Protein AF-A0AAV5FSW6-F1 (afdb_monomer_lite)

Secondary structure (DSSP, 8-state):
-HHHHHHHHSTT----SSPP----TTSTTS---HHHHHHHTTTTPPPPTTTTHHHHS-S-HHHHHHHHHHHTT-S--HHHHHHTTS-S--B-TTTSSSB--HHIIIIISHHHHHHHHHHHHHTT-GGGSPPTT--HHHHHHHHHHHHHHHTTS--

pLDDT: mean 78.32, std 15.78, range [35.62, 95.19]

Sequence (155 aa):
MWNVLQETALTTVELQQTTDIFSWRWGTNGAFSSSSAYKAMFIGETSIPGAKEPWKTRAPNNCRFFFWTLLHGRCWTAARLQKHELQDSNLCALCSQECEHLDHLFMSCVYSREIWFKVMRRWSSPNMAPTSHDRLLRLVATCAQARCQEDAQVF

InterPro domains:
  IPR026960 Reverse transcriptase zinc-binding domain [PF13966] (32-116)

Foldseek 3Di:
DVVVVVPPPPPPDDDDPDDDDQADPQDPVSDDDPVSVVVVVCVVPDDQQLQCLLVPDPDPPVSSVVVNCLSVQNDDALLVCVVVVNDVDQAHPPASPDGTGSCCNQAQPPVNLVVQCVVCVVVVHNPLRHDNPDDPSVSSNVVSVVVVVVVVVVD

Radius of gyration: 25.03 Å; chains: 1; bounding box: 64×47×56 Å

Structure (mmCIF, N/CA/C/O backbone):
data_AF-A0AAV5FSW6-F1
#
_entry.id   AF-A0AAV5FSW6-F1
#
loop_
_atom_site.group_PDB
_atom_site.id
_atom_site.type_symbol
_atom_site.label_atom_id
_atom_site.label_alt_id
_atom_site.label_comp_id
_atom_site.label_asym_id
_atom_site.label_entity_id
_atom_site.label_seq_id
_atom_site.pdbx_PDB_ins_code
_atom_site.Cartn_x
_atom_site.Cartn_y
_atom_site.Cartn_z
_atom_site.occupancy
_atom_site.B_iso_or_equiv
_atom_site.auth_seq_id
_atom_site.auth_comp_id
_atom_site.auth_asym_id
_atom_site.auth_atom_id
_atom_site.pdbx_PDB_model_num
ATOM 1 N N . MET A 1 1 ? -24.472 -27.734 13.656 1.00 46.88 1 MET A N 1
ATOM 2 C CA . MET A 1 1 ? -23.418 -27.015 14.410 1.00 46.88 1 MET A CA 1
ATOM 3 C C . MET A 1 1 ? -23.986 -25.905 15.298 1.00 46.88 1 MET A C 1
ATOM 5 O O . MET A 1 1 ? -23.505 -25.766 16.408 1.00 46.88 1 MET A O 1
ATOM 9 N N . TRP A 1 2 ? -25.047 -25.193 14.885 1.00 48.00 2 TRP A N 1
ATOM 10 C CA . TRP A 1 2 ? -25.761 -24.228 15.743 1.00 48.00 2 TRP A CA 1
ATOM 11 C C . TRP A 1 2 ? -26.433 -24.847 16.986 1.00 48.00 2 TRP A C 1
ATOM 13 O O . TRP A 1 2 ? -26.370 -24.259 18.057 1.00 48.00 2 TRP A O 1
ATOM 23 N N . ASN A 1 3 ? -26.973 -26.067 16.885 1.00 54.09 3 ASN A N 1
ATOM 24 C CA . ASN A 1 3 ? -27.689 -26.715 17.998 1.00 54.09 3 ASN A CA 1
ATOM 25 C C . ASN A 1 3 ? -26.788 -27.100 19.193 1.00 54.09 3 ASN A C 1
ATOM 27 O O . ASN A 1 3 ? -27.260 -27.157 20.318 1.00 54.09 3 ASN A O 1
ATOM 31 N N . VAL A 1 4 ? -25.483 -27.313 18.974 1.00 57.50 4 VAL A N 1
ATOM 32 C CA . VAL A 1 4 ? -24.538 -27.756 20.025 1.00 57.50 4 VAL A CA 1
ATOM 33 C C . VAL A 1 4 ? -24.075 -26.594 20.918 1.00 57.50 4 VAL A C 1
ATOM 35 O O . VAL A 1 4 ? -23.758 -26.786 22.090 1.00 57.50 4 VAL A O 1
ATOM 38 N N . LEU A 1 5 ? -24.076 -25.364 20.391 1.00 50.78 5 LEU A N 1
ATOM 39 C CA . LEU A 1 5 ? -23.756 -24.163 21.174 1.00 50.78 5 LEU A CA 1
ATOM 40 C C . LEU A 1 5 ? -24.921 -23.714 22.066 1.00 50.78 5 LEU A C 1
ATOM 42 O O . LEU A 1 5 ? -24.705 -22.973 23.021 1.00 50.78 5 LEU A O 1
ATOM 46 N N . GLN A 1 6 ? -26.145 -24.162 21.776 1.00 54.38 6 GLN A N 1
ATOM 47 C CA . GLN A 1 6 ? -27.333 -23.769 22.530 1.00 54.38 6 GLN A CA 1
ATOM 48 C C . GLN A 1 6 ? -27.487 -24.581 23.828 1.00 54.38 6 GLN A C 1
ATOM 50 O O . GLN A 1 6 ? -27.910 -24.033 24.842 1.00 54.38 6 GLN A O 1
ATOM 55 N N . GLU A 1 7 ? -27.079 -25.856 23.831 1.00 52.53 7 GLU A N 1
ATOM 56 C CA . GLU A 1 7 ? -27.241 -26.755 24.987 1.00 52.53 7 GLU A CA 1
ATOM 57 C C . GLU A 1 7 ? -26.210 -26.549 26.107 1.00 52.53 7 GLU A C 1
ATOM 59 O O . GLU A 1 7 ? -26.509 -26.830 27.266 1.00 52.53 7 GLU A O 1
ATOM 64 N N . THR A 1 8 ? -25.011 -26.039 25.807 1.00 54.78 8 THR A N 1
ATOM 65 C CA . THR A 1 8 ? -23.905 -25.999 26.787 1.00 54.78 8 THR A CA 1
ATOM 66 C C . THR A 1 8 ? -23.727 -24.661 27.505 1.00 54.78 8 THR A C 1
ATOM 68 O O . THR A 1 8 ? -23.135 -24.635 28.580 1.00 54.78 8 THR A O 1
ATOM 71 N N . ALA A 1 9 ? -24.246 -23.555 26.960 1.00 56.75 9 ALA A N 1
ATOM 72 C CA . ALA A 1 9 ? -24.063 -22.221 27.544 1.00 56.75 9 ALA A CA 1
ATOM 73 C C . ALA A 1 9 ? -25.294 -21.676 28.292 1.00 56.75 9 ALA A C 1
ATOM 75 O O . ALA A 1 9 ? -25.161 -20.721 29.053 1.00 56.75 9 ALA A O 1
ATOM 76 N N . LEU A 1 10 ? -26.484 -22.250 28.076 1.00 55.09 10 LEU A N 1
ATOM 77 C CA . LEU A 1 10 ? -27.748 -21.715 28.606 1.00 55.09 10 LEU A CA 1
ATOM 78 C C . LEU A 1 10 ? -28.406 -22.601 29.674 1.00 55.09 10 LEU A C 1
ATOM 80 O O . LEU A 1 10 ? -29.345 -22.164 30.327 1.00 55.09 10 LEU A O 1
ATOM 84 N N . THR A 1 11 ? -27.917 -23.824 29.889 1.00 59.00 11 THR A N 1
ATOM 85 C CA . THR A 1 11 ? -28.489 -24.787 30.850 1.00 59.00 11 THR A CA 1
ATOM 86 C C . THR A 1 11 ? -28.230 -24.435 32.319 1.00 59.00 11 THR A C 1
ATOM 88 O O . THR A 1 11 ? -28.880 -24.994 33.196 1.00 59.00 11 THR A O 1
ATOM 91 N N . THR A 1 12 ? -27.328 -23.492 32.604 1.00 62.91 12 THR A N 1
ATOM 92 C CA . THR A 1 12 ? -26.997 -23.019 33.962 1.00 62.91 12 THR A CA 1
ATOM 93 C C . THR A 1 12 ? -27.521 -21.616 34.278 1.00 62.91 12 THR A C 1
ATOM 95 O O . THR A 1 12 ? -27.223 -21.083 35.346 1.00 62.91 12 THR A O 1
ATOM 98 N N . VAL A 1 13 ? -28.286 -20.995 33.374 1.00 70.31 13 VAL A N 1
ATOM 99 C CA . VAL A 1 13 ? -28.808 -19.636 33.570 1.00 70.31 13 VAL A CA 1
ATOM 100 C C . VAL A 1 13 ? -30.225 -19.715 34.138 1.00 70.31 13 VAL A C 1
ATOM 102 O O . VAL A 1 13 ? -31.185 -19.963 33.413 1.00 70.31 13 VAL A O 1
ATOM 105 N N . GLU A 1 14 ? -30.367 -19.497 35.445 1.00 75.31 14 GLU A N 1
ATOM 106 C CA . GLU A 1 14 ? -31.679 -19.288 36.064 1.00 75.31 14 GLU A CA 1
ATOM 107 C C . GLU A 1 14 ? -32.232 -17.919 35.644 1.00 75.31 14 GLU A C 1
ATOM 109 O O . GLU A 1 14 ? -31.687 -16.869 35.991 1.00 75.31 14 GLU A O 1
ATOM 114 N N . LEU A 1 15 ? -33.317 -17.927 34.867 1.00 74.69 15 LEU A N 1
ATOM 115 C CA . LEU A 1 15 ? -33.987 -16.715 34.404 1.00 74.69 15 LEU A CA 1
ATOM 116 C C . LEU A 1 15 ? -34.742 -16.062 35.566 1.00 74.69 15 LEU A C 1
ATOM 118 O O . LEU A 1 15 ? -35.689 -16.628 36.112 1.00 74.69 15 LEU A O 1
ATOM 122 N N . GLN A 1 16 ? -34.335 -14.851 35.930 1.00 79.31 16 GLN A N 1
ATOM 123 C CA . GLN A 1 16 ? -35.026 -14.030 36.920 1.00 79.31 16 GLN A CA 1
ATOM 124 C C . GLN A 1 16 ? -36.058 -13.130 36.221 1.00 79.31 16 GLN A C 1
ATOM 126 O O . GLN A 1 16 ? -35.838 -12.689 35.099 1.00 79.31 16 GLN A O 1
ATOM 131 N N . GLN A 1 17 ? -37.183 -12.816 36.878 1.00 83.25 17 GLN A N 1
ATOM 132 C CA . GLN A 1 17 ? -38.195 -11.868 36.364 1.00 83.25 17 GLN A CA 1
ATOM 133 C C . GLN A 1 17 ? -37.769 -10.392 36.514 1.00 83.25 17 GLN A C 1
ATOM 135 O O . GLN A 1 17 ? -38.593 -9.508 36.750 1.00 83.25 17 GLN A O 1
ATOM 140 N N . THR A 1 18 ? -36.471 -10.114 36.439 1.00 82.38 18 THR A N 1
ATOM 141 C CA . THR A 1 18 ? -35.920 -8.759 36.478 1.00 82.38 18 THR A CA 1
ATOM 142 C C . THR A 1 18 ? -35.799 -8.208 35.061 1.00 82.38 18 THR A C 1
ATOM 144 O O . THR A 1 18 ? -35.679 -8.952 34.092 1.00 82.38 18 THR A O 1
ATOM 147 N N . THR A 1 19 ? -35.876 -6.886 34.917 1.00 83.75 19 THR A N 1
ATOM 148 C CA . THR A 1 19 ? -35.707 -6.242 33.613 1.00 83.75 19 THR A CA 1
ATOM 149 C C . THR A 1 19 ? -34.266 -6.403 33.139 1.00 83.75 19 THR A C 1
ATOM 151 O O . THR A 1 19 ? -33.338 -6.092 33.887 1.00 83.75 19 THR A O 1
ATOM 154 N N . ASP A 1 20 ? -34.079 -6.831 31.891 1.00 84.31 20 ASP A N 1
ATOM 155 C CA . ASP A 1 20 ? -32.752 -6.955 31.294 1.00 84.31 20 ASP A CA 1
ATOM 156 C C . ASP A 1 20 ? -32.009 -5.613 31.289 1.00 84.31 20 ASP A C 1
ATOM 158 O O . ASP A 1 20 ? -32.557 -4.563 30.937 1.00 84.31 20 ASP A O 1
ATOM 162 N N . ILE A 1 21 ? -30.725 -5.657 31.648 1.00 82.81 21 ILE A N 1
ATOM 163 C CA . ILE A 1 21 ? -29.840 -4.493 31.640 1.00 82.81 21 ILE A CA 1
ATOM 164 C C . ILE A 1 21 ? -28.820 -4.672 30.521 1.00 82.81 21 ILE A C 1
ATOM 166 O O . ILE A 1 21 ? -28.037 -5.624 30.509 1.00 82.81 21 ILE A O 1
ATOM 170 N N . PHE A 1 22 ? -28.787 -3.721 29.587 1.00 84.69 22 PHE A N 1
ATOM 171 C CA . PHE A 1 22 ? -27.736 -3.675 28.579 1.00 84.69 22 PHE A CA 1
ATOM 172 C C . PHE A 1 22 ? -26.397 -3.327 29.239 1.00 84.69 22 PHE A C 1
ATOM 174 O O . PHE A 1 22 ? -26.231 -2.231 29.776 1.00 84.69 22 PHE A O 1
ATOM 181 N N . SER A 1 23 ? -25.431 -4.245 29.165 1.00 87.06 23 SER A N 1
ATOM 182 C CA . SER A 1 23 ? -24.061 -4.008 29.621 1.00 87.06 23 SER A CA 1
ATOM 183 C C . SER A 1 23 ? -23.093 -3.978 28.440 1.00 87.06 23 SER A C 1
ATOM 185 O O . SER A 1 23 ? -22.959 -4.914 27.649 1.00 87.06 23 SER A O 1
ATOM 187 N N . TRP A 1 24 ? -22.400 -2.854 28.297 1.00 91.12 24 TRP A N 1
ATOM 188 C CA . TRP A 1 24 ? -21.385 -2.657 27.278 1.00 91.12 24 TRP A CA 1
ATOM 189 C C . TRP A 1 24 ? -20.050 -3.259 27.724 1.00 91.12 24 TRP A C 1
ATOM 191 O O . TRP A 1 24 ? -19.344 -2.695 28.560 1.00 91.12 24 TRP A O 1
ATOM 201 N N . ARG A 1 25 ? -19.666 -4.389 27.121 1.00 88.25 25 ARG A N 1
ATOM 202 C CA . ARG A 1 25 ? -18.451 -5.140 27.499 1.00 88.25 25 ARG A CA 1
ATOM 203 C C . ARG A 1 25 ? -17.128 -4.391 27.292 1.00 88.25 25 ARG A C 1
ATOM 205 O O . ARG A 1 25 ? -16.118 -4.778 27.864 1.00 88.25 25 ARG A O 1
ATOM 212 N N . TRP A 1 26 ? -17.111 -3.352 26.455 1.00 83.44 26 TRP A N 1
ATOM 213 C CA . TRP A 1 26 ? -15.897 -2.595 26.117 1.00 83.44 26 TRP A CA 1
ATOM 214 C C . TRP A 1 26 ? -15.822 -1.227 26.810 1.00 83.44 26 TRP A C 1
ATOM 216 O O . TRP A 1 26 ? -15.134 -0.319 26.336 1.00 83.44 26 TRP A O 1
ATOM 226 N N . GLY A 1 27 ? -16.542 -1.059 27.919 1.00 80.00 27 GLY A N 1
ATOM 227 C CA . GLY A 1 27 ? -16.465 0.109 28.791 1.00 80.00 27 GLY A CA 1
ATOM 228 C C . GLY A 1 27 ? -16.148 -0.315 30.220 1.00 80.00 27 GLY A C 1
ATOM 229 O O . GLY A 1 27 ? -16.615 -1.350 30.680 1.00 80.00 27 GLY A O 1
ATOM 230 N N . THR A 1 28 ? -15.389 0.503 30.947 1.00 79.31 28 THR A N 1
ATOM 231 C CA . THR A 1 28 ? -15.032 0.233 32.352 1.00 79.31 28 THR A CA 1
ATOM 232 C C . THR A 1 28 ? -16.243 0.203 33.285 1.00 79.31 28 THR A C 1
ATOM 234 O O . THR A 1 28 ? -16.195 -0.431 34.330 1.00 79.31 28 THR A O 1
ATOM 237 N N . ASN A 1 29 ? -17.334 0.871 32.898 1.00 85.25 29 ASN A N 1
ATOM 238 C CA . ASN A 1 29 ? -18.517 1.069 33.737 1.00 85.25 29 ASN A CA 1
ATOM 239 C C . ASN A 1 29 ? -19.744 0.311 33.197 1.00 85.25 29 ASN A C 1
ATOM 241 O O . ASN A 1 29 ? -20.861 0.591 33.617 1.00 85.25 29 ASN A O 1
ATOM 245 N N . GLY A 1 30 ? -19.575 -0.546 32.182 1.00 84.25 30 GLY A N 1
ATOM 246 C CA . GLY A 1 30 ? -20.693 -1.204 31.494 1.00 84.25 30 GLY A CA 1
ATOM 247 C C . GLY A 1 30 ? -21.609 -0.261 30.696 1.00 84.25 30 GLY A C 1
ATOM 248 O O . GLY A 1 30 ? -22.566 -0.721 30.083 1.00 84.25 30 GLY A O 1
ATOM 249 N N . ALA A 1 31 ? -21.323 1.043 30.661 1.00 88.50 31 ALA A N 1
ATOM 250 C CA . ALA A 1 31 ? -22.088 2.030 29.907 1.00 88.50 31 ALA A CA 1
ATOM 251 C C . ALA A 1 31 ? -21.603 2.132 28.455 1.00 88.50 31 ALA A C 1
ATOM 253 O O . ALA A 1 31 ? -20.398 2.147 28.181 1.00 88.50 31 ALA A O 1
ATOM 254 N N . PHE A 1 32 ? -22.550 2.247 27.526 1.00 89.62 32 PHE A N 1
ATOM 255 C CA . PHE A 1 32 ? -22.253 2.491 26.120 1.00 89.62 32 PHE A CA 1
ATOM 256 C C . PHE A 1 32 ? -21.731 3.913 25.900 1.00 89.62 32 PHE A C 1
ATOM 258 O O . PHE A 1 32 ? -22.263 4.882 26.440 1.00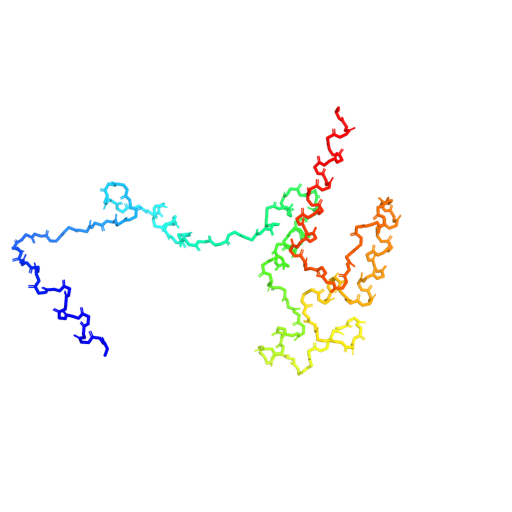 89.62 32 PHE A O 1
ATOM 265 N N . SER A 1 33 ? -20.734 4.052 25.028 1.00 92.31 33 SER A N 1
ATOM 266 C CA . SER A 1 33 ? -20.380 5.340 24.438 1.00 92.31 33 SER A CA 1
ATOM 267 C C . SER A 1 33 ? -19.887 5.153 23.009 1.00 92.31 33 SER A C 1
ATOM 269 O O . SER A 1 33 ? -19.185 4.187 22.708 1.00 92.31 33 SER A O 1
ATOM 271 N N . SER A 1 34 ? -20.166 6.117 22.130 1.00 92.44 34 SER A N 1
ATOM 272 C CA . SER A 1 34 ? -19.669 6.073 20.748 1.00 92.44 34 SER A CA 1
ATOM 273 C C . SER A 1 34 ? -18.137 6.011 20.682 1.00 92.44 34 SER A C 1
ATOM 275 O O . SER A 1 34 ? -17.580 5.393 19.780 1.00 92.44 34 SER A O 1
ATOM 277 N N . SER A 1 35 ? -17.434 6.595 21.660 1.00 91.06 35 SER A N 1
ATOM 278 C CA . SER A 1 35 ? -15.969 6.552 21.736 1.00 91.06 35 SER A CA 1
ATOM 279 C C . SER A 1 35 ? -15.429 5.169 22.110 1.00 91.06 35 SER A C 1
ATOM 281 O O . SER A 1 35 ? -14.427 4.735 21.541 1.00 91.06 35 SER A O 1
ATOM 283 N N . SER A 1 36 ? -16.080 4.459 23.037 1.00 91.88 36 SER A N 1
ATOM 284 C CA . SER A 1 36 ? -15.700 3.088 23.401 1.00 91.88 36 SER A CA 1
ATOM 285 C C . SER A 1 36 ? -16.061 2.094 22.298 1.00 91.88 36 SER A C 1
ATOM 287 O O . SER A 1 36 ? -15.249 1.227 21.988 1.00 91.88 36 SER A O 1
ATOM 289 N N . ALA A 1 37 ? -17.201 2.282 21.626 1.00 92.44 37 ALA A N 1
ATOM 290 C CA . ALA A 1 37 ? -17.560 1.547 20.415 1.00 92.44 37 ALA A CA 1
ATOM 291 C C . ALA A 1 37 ? -16.529 1.743 19.298 1.00 92.44 37 ALA A C 1
ATOM 293 O O . ALA A 1 37 ? -16.054 0.763 18.730 1.00 92.44 37 ALA A O 1
ATOM 294 N N . TYR A 1 38 ? -16.112 2.987 19.040 1.00 92.25 38 TYR A N 1
ATOM 295 C CA . TYR A 1 38 ? -15.076 3.268 18.050 1.00 92.25 38 TYR A CA 1
ATOM 296 C C . TYR A 1 38 ? -13.769 2.551 18.377 1.00 92.25 38 TYR A C 1
ATOM 298 O O . TYR A 1 38 ? -13.254 1.821 17.540 1.00 92.25 38 TYR A O 1
ATOM 306 N N . LYS A 1 39 ? 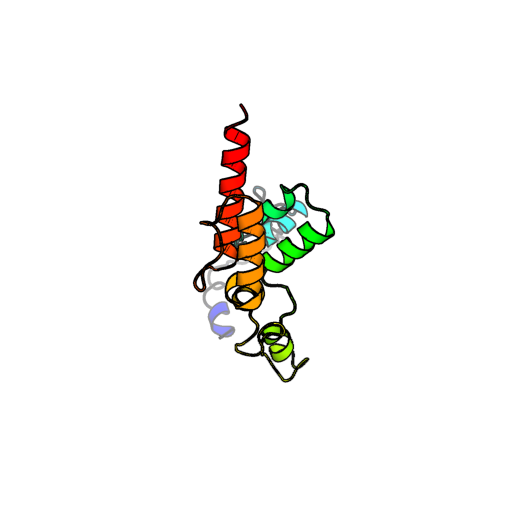-13.267 2.681 19.609 1.00 90.19 39 LYS A N 1
ATOM 307 C CA . LYS A 1 39 ? -12.038 1.996 20.044 1.00 90.19 39 LYS A CA 1
ATOM 308 C C . LYS A 1 39 ? -12.157 0.473 19.961 1.00 90.19 39 LYS A C 1
ATOM 310 O O . LYS A 1 39 ? -11.189 -0.183 19.589 1.00 90.19 39 LYS A O 1
ATOM 315 N N . ALA A 1 40 ? -13.330 -0.080 20.267 1.00 91.25 40 ALA A N 1
ATOM 316 C CA . ALA A 1 40 ? -13.575 -1.514 20.185 1.00 91.25 40 ALA A CA 1
ATOM 317 C C . ALA A 1 40 ? -13.422 -2.065 18.758 1.00 91.25 40 ALA A C 1
ATOM 319 O O . ALA A 1 40 ? -12.986 -3.203 18.603 1.00 91.25 40 ALA A O 1
ATOM 320 N N . MET A 1 41 ? -13.697 -1.258 17.725 1.00 89.88 41 MET A N 1
ATOM 321 C CA . MET A 1 41 ? -13.489 -1.653 16.324 1.00 89.88 41 MET A CA 1
ATOM 322 C C . MET A 1 41 ? -12.012 -1.865 15.956 1.00 89.88 41 MET A C 1
ATOM 324 O O . MET A 1 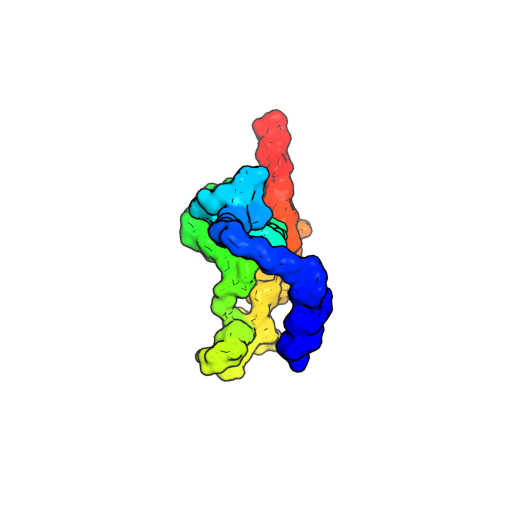41 ? -11.731 -2.543 14.973 1.00 89.88 41 MET A O 1
ATOM 328 N N . PHE A 1 42 ? -11.076 -1.330 16.745 1.00 88.44 42 PHE A N 1
ATOM 329 C CA . PHE A 1 42 ? -9.630 -1.484 16.533 1.00 88.44 42 PHE A CA 1
ATOM 330 C C . PHE A 1 42 ? -9.000 -2.529 17.464 1.00 88.44 42 PHE A C 1
ATOM 332 O O . PHE A 1 42 ? -7.783 -2.706 17.477 1.00 88.44 42 PHE A O 1
ATOM 339 N N . ILE A 1 43 ? -9.799 -3.250 18.257 1.00 88.06 43 ILE A N 1
ATOM 340 C CA . ILE A 1 43 ? -9.277 -4.357 19.065 1.00 88.06 43 ILE A CA 1
ATOM 341 C C . ILE A 1 43 ? -8.818 -5.470 18.121 1.00 88.06 43 ILE A C 1
ATOM 343 O O . ILE A 1 43 ? -9.604 -5.998 17.340 1.00 88.06 43 ILE A O 1
ATOM 347 N N . GLY A 1 44 ? -7.534 -5.824 18.207 1.00 84.62 44 GLY A N 1
ATOM 348 C CA . GLY A 1 44 ? -6.894 -6.757 17.275 1.00 84.62 44 GLY A CA 1
ATOM 349 C C . GLY A 1 44 ? -6.317 -6.091 16.021 1.00 84.62 44 GLY A C 1
ATOM 350 O O . GLY A 1 44 ? -5.884 -6.798 15.112 1.00 84.62 44 GLY A O 1
ATOM 351 N N . GLU A 1 45 ? -6.279 -4.754 15.955 1.00 85.81 45 GLU A N 1
ATOM 352 C CA . GLU A 1 45 ? -5.595 -4.047 14.873 1.00 85.81 45 GLU A CA 1
ATOM 353 C C . GLU A 1 45 ? -4.107 -4.423 14.833 1.00 85.81 45 GLU A C 1
ATOM 355 O O . GLU A 1 45 ? -3.398 -4.404 15.840 1.00 85.81 45 GLU A O 1
ATOM 360 N N . THR A 1 46 ? -3.621 -4.733 13.632 1.00 82.00 46 THR A N 1
ATOM 361 C CA . THR A 1 46 ? -2.195 -4.927 13.376 1.00 82.00 46 THR A CA 1
ATOM 362 C C . THR A 1 46 ? -1.626 -3.659 12.754 1.00 82.00 46 THR A C 1
ATOM 364 O O . THR A 1 46 ? -2.018 -3.267 11.655 1.00 82.00 46 THR A O 1
ATOM 367 N N . SER A 1 47 ? -0.677 -3.025 13.442 1.00 78.69 47 SER A N 1
ATOM 368 C CA . SER A 1 47 ? 0.030 -1.866 12.899 1.00 78.69 47 SER A CA 1
ATOM 369 C C . SER A 1 47 ? 1.011 -2.302 11.814 1.00 78.69 47 SER A C 1
ATOM 371 O O . SER A 1 47 ? 1.838 -3.187 12.032 1.00 78.69 47 SER A O 1
ATOM 373 N N . ILE A 1 48 ? 0.981 -1.623 10.670 1.00 78.69 48 ILE A N 1
ATOM 374 C CA . ILE A 1 48 ? 1.971 -1.815 9.608 1.00 78.69 48 ILE A CA 1
ATOM 375 C C . ILE A 1 48 ? 3.235 -1.017 9.975 1.00 78.69 48 ILE A C 1
ATOM 377 O O . ILE A 1 48 ? 3.140 0.197 10.196 1.00 78.69 48 ILE A O 1
ATOM 381 N N . PRO A 1 49 ? 4.419 -1.652 10.054 1.00 76.69 49 PRO A N 1
ATOM 382 C CA . PRO A 1 49 ? 5.684 -0.932 10.197 1.00 76.69 49 PRO A CA 1
ATOM 383 C C . PRO A 1 49 ? 5.864 0.038 9.024 1.00 76.69 49 PRO A C 1
ATOM 385 O O . PRO A 1 49 ? 5.637 -0.352 7.880 1.00 76.69 49 PRO A O 1
ATOM 388 N N . GLY A 1 50 ? 6.252 1.290 9.265 1.00 76.94 50 GLY A N 1
ATOM 389 C CA . GLY A 1 50 ? 6.367 2.270 8.180 1.00 76.94 50 GLY A CA 1
ATOM 390 C C . GLY A 1 50 ? 5.136 3.162 7.973 1.00 76.94 50 GLY A C 1
ATOM 391 O O . GLY A 1 50 ? 5.230 4.148 7.248 1.00 76.94 50 GLY A O 1
ATOM 392 N N . ALA A 1 51 ? 3.977 2.872 8.580 1.00 79.62 51 ALA A N 1
ATOM 393 C CA . ALA A 1 51 ? 2.729 3.590 8.277 1.00 79.62 51 ALA A CA 1
ATOM 394 C C . ALA A 1 51 ? 2.682 5.060 8.746 1.00 79.62 51 ALA A C 1
ATOM 396 O O . ALA A 1 51 ? 1.907 5.855 8.205 1.00 79.62 51 ALA A O 1
ATOM 397 N N . LYS A 1 52 ? 3.489 5.445 9.742 1.00 82.38 52 LYS A N 1
ATOM 398 C CA . LYS A 1 52 ? 3.535 6.819 10.285 1.00 82.38 52 LYS A CA 1
ATOM 399 C C . LYS A 1 52 ? 4.549 7.696 9.545 1.00 82.38 52 LYS A C 1
ATOM 401 O O . LYS A 1 52 ? 4.495 8.921 9.615 1.00 82.38 52 LYS A O 1
ATOM 406 N N . GLU A 1 53 ? 5.477 7.069 8.847 1.00 82.50 53 GLU A N 1
ATOM 407 C CA . GLU A 1 53 ? 6.668 7.636 8.247 1.00 82.50 53 GLU A CA 1
ATOM 408 C C . GLU A 1 53 ? 6.337 8.588 7.087 1.00 82.50 53 GLU A C 1
ATOM 410 O O . GLU A 1 53 ? 6.882 9.695 7.094 1.00 82.50 53 GLU A O 1
ATOM 415 N N . PRO A 1 54 ? 5.393 8.278 6.165 1.00 83.56 54 PRO A N 1
ATOM 416 C CA . PRO A 1 54 ? 4.986 9.209 5.112 1.00 83.56 54 PRO A CA 1
ATOM 417 C C . PRO A 1 54 ? 4.551 10.572 5.657 1.00 83.56 54 PRO A C 1
ATOM 419 O O . PRO A 1 54 ? 4.882 11.610 5.081 1.00 83.56 54 PRO A O 1
ATOM 422 N N . TRP A 1 55 ? 3.874 10.585 6.806 1.00 85.81 55 TRP A N 1
ATOM 423 C CA . TRP A 1 55 ? 3.339 11.796 7.430 1.00 85.81 55 TRP A CA 1
ATOM 424 C C . TRP A 1 55 ? 4.411 12.676 8.083 1.00 85.81 55 TRP A C 1
ATOM 426 O O . TRP A 1 55 ? 4.195 13.874 8.241 1.00 85.81 55 TRP A O 1
ATOM 436 N N . LYS A 1 56 ? 5.587 12.119 8.398 1.00 84.06 56 LYS A N 1
ATOM 437 C CA . LYS A 1 56 ? 6.742 12.873 8.920 1.00 84.06 56 LYS A CA 1
ATOM 438 C C . LYS A 1 56 ? 7.555 13.559 7.814 1.00 84.06 56 LYS A C 1
ATOM 440 O O . LYS A 1 56 ? 8.416 14.394 8.089 1.00 84.06 56 LYS A O 1
ATOM 445 N N . THR A 1 57 ? 7.337 13.196 6.550 1.00 81.56 57 THR A N 1
ATOM 446 C CA . THR A 1 57 ? 8.090 13.764 5.422 1.00 81.56 57 THR A CA 1
ATOM 447 C C . THR A 1 57 ? 7.585 15.157 5.049 1.00 81.56 57 THR A C 1
ATOM 449 O O . THR A 1 57 ? 6.403 15.457 5.198 1.00 81.56 57 THR A O 1
ATOM 452 N N . ARG A 1 58 ? 8.448 16.010 4.477 1.00 86.31 58 ARG A N 1
ATOM 453 C CA . ARG A 1 58 ? 8.045 17.307 3.883 1.00 86.31 58 ARG A CA 1
ATOM 454 C C . ARG A 1 58 ? 7.472 17.158 2.463 1.00 86.31 58 ARG A C 1
ATOM 456 O O . ARG A 1 58 ? 7.323 18.152 1.761 1.00 86.31 58 ARG A O 1
ATOM 463 N N . ALA A 1 59 ? 7.184 15.930 2.027 1.00 85.56 59 ALA A N 1
ATOM 464 C CA . ALA A 1 59 ? 6.670 15.666 0.692 1.00 85.56 59 ALA A CA 1
ATOM 465 C C . ALA A 1 59 ? 5.253 16.247 0.512 1.00 85.56 59 ALA A C 1
ATOM 467 O O . ALA A 1 59 ? 4.498 16.328 1.487 1.00 85.56 59 ALA A O 1
ATOM 468 N N . PRO A 1 60 ? 4.858 16.614 -0.721 1.00 92.06 60 PRO A N 1
ATOM 469 C CA . PRO A 1 60 ? 3.486 17.002 -1.025 1.00 92.06 60 PRO A CA 1
ATOM 470 C C . PRO A 1 60 ? 2.477 15.919 -0.622 1.00 92.06 60 PRO A C 1
ATOM 472 O O . PRO A 1 60 ? 2.789 14.725 -0.632 1.00 92.06 60 PRO A O 1
ATOM 475 N N . ASN A 1 61 ? 1.238 16.322 -0.331 1.00 89.81 61 ASN A N 1
ATOM 476 C CA . ASN A 1 61 ? 0.188 15.400 0.118 1.00 89.81 61 ASN A CA 1
ATOM 477 C C . ASN A 1 61 ? -0.062 14.249 -0.867 1.00 89.81 61 ASN A C 1
ATOM 479 O O . ASN A 1 61 ? -0.268 13.122 -0.428 1.00 89.81 61 ASN A O 1
ATOM 483 N N . ASN A 1 62 ? 0.048 14.500 -2.173 1.00 90.19 62 ASN A N 1
ATOM 484 C CA . ASN A 1 62 ? -0.112 13.470 -3.202 1.00 90.19 62 ASN A CA 1
ATOM 485 C C . ASN A 1 62 ? 0.920 12.343 -3.035 1.00 90.19 62 ASN A C 1
ATOM 487 O O . ASN A 1 62 ? 0.576 11.167 -3.114 1.00 90.19 62 ASN A O 1
ATOM 491 N N . CYS A 1 63 ? 2.172 12.692 -2.724 1.00 87.69 63 CYS A N 1
ATOM 492 C CA . CYS A 1 63 ? 3.230 11.721 -2.466 1.00 87.69 63 CYS A CA 1
ATOM 493 C C . CYS A 1 63 ? 2.981 10.970 -1.154 1.00 87.69 63 CYS A C 1
ATOM 495 O O . CYS A 1 63 ? 3.096 9.748 -1.121 1.00 87.69 63 CYS A O 1
ATOM 497 N N . ARG A 1 64 ? 2.600 11.677 -0.080 1.00 88.69 64 ARG A N 1
ATOM 498 C CA . ARG A 1 64 ? 2.302 11.050 1.221 1.00 88.69 64 ARG A CA 1
ATOM 499 C C . ARG A 1 64 ? 1.173 10.028 1.106 1.00 88.69 64 ARG A C 1
ATOM 501 O O . ARG A 1 64 ? 1.311 8.910 1.596 1.00 88.69 64 ARG A O 1
ATOM 508 N N . PHE A 1 65 ? 0.088 10.402 0.428 1.00 89.31 65 PHE A N 1
ATOM 509 C CA . PHE A 1 65 ? -1.059 9.529 0.203 1.00 89.31 65 PHE A CA 1
ATOM 510 C C . PHE A 1 65 ? -0.679 8.315 -0.647 1.00 89.31 65 PHE A C 1
ATOM 512 O O . PHE A 1 65 ? -1.008 7.187 -0.287 1.00 89.31 65 PHE A O 1
ATOM 519 N N . PHE A 1 66 ? 0.083 8.527 -1.721 1.00 89.69 66 PHE A N 1
ATOM 520 C CA . PHE A 1 66 ? 0.591 7.438 -2.548 1.00 89.69 66 PHE A CA 1
ATOM 521 C C . PHE A 1 66 ? 1.427 6.439 -1.734 1.00 89.69 66 PHE A C 1
ATOM 523 O O . PHE A 1 66 ? 1.120 5.247 -1.731 1.00 89.69 66 PHE A O 1
ATOM 530 N N . PHE A 1 67 ? 2.412 6.910 -0.963 1.00 87.81 67 PHE A N 1
ATOM 531 C CA . PHE A 1 67 ? 3.217 6.042 -0.096 1.00 87.81 67 PHE A CA 1
ATOM 532 C C . PHE A 1 67 ? 2.381 5.320 0.964 1.00 87.81 67 PHE A C 1
ATOM 534 O O . PHE A 1 67 ? 2.623 4.148 1.247 1.00 87.81 67 PHE A O 1
ATOM 541 N N . TRP A 1 68 ? 1.368 5.977 1.525 1.00 87.62 68 TRP A N 1
ATOM 542 C CA . TRP A 1 68 ? 0.438 5.325 2.440 1.00 87.62 68 TRP A CA 1
ATOM 543 C C . TRP A 1 68 ? -0.332 4.185 1.751 1.00 87.62 68 TRP A C 1
ATOM 545 O O . TRP A 1 68 ? -0.375 3.069 2.273 1.00 87.62 68 TRP A O 1
ATOM 555 N N . THR A 1 69 ? -0.867 4.405 0.543 1.00 89.62 69 THR A N 1
ATOM 556 C CA . THR A 1 69 ? -1.525 3.327 -0.221 1.00 89.62 69 THR A CA 1
ATOM 557 C C . THR A 1 69 ? -0.566 2.194 -0.587 1.00 89.62 69 THR A C 1
ATOM 559 O O . THR A 1 69 ? -0.965 1.028 -0.550 1.00 89.62 69 THR A O 1
ATOM 562 N N . LEU A 1 70 ? 0.697 2.523 -0.872 1.00 88.44 70 LEU A N 1
ATOM 563 C CA . LEU A 1 70 ? 1.758 1.564 -1.168 1.00 88.44 70 LEU A CA 1
ATOM 564 C C . LEU A 1 70 ? 2.029 0.643 0.026 1.00 88.44 70 LEU A C 1
ATOM 566 O O . LEU A 1 70 ? 2.012 -0.576 -0.126 1.00 88.44 70 LEU A O 1
ATOM 570 N N . LEU A 1 71 ? 2.195 1.212 1.223 1.00 85.12 71 LEU A N 1
ATOM 571 C CA . LEU A 1 71 ? 2.433 0.465 2.465 1.00 85.12 71 LEU A CA 1
ATOM 572 C C . LEU A 1 71 ? 1.267 -0.448 2.849 1.00 85.12 71 LEU A C 1
ATOM 574 O O . LEU A 1 71 ? 1.477 -1.553 3.340 1.00 85.12 71 LEU A O 1
ATOM 578 N N . HIS A 1 72 ? 0.036 -0.011 2.588 1.00 85.25 72 HIS A N 1
ATOM 579 C CA . HIS A 1 72 ? -1.156 -0.835 2.788 1.00 85.25 72 HIS A CA 1
ATOM 580 C C . HIS A 1 72 ? -1.351 -1.902 1.702 1.00 85.25 72 HIS A C 1
ATOM 582 O O . HIS A 1 72 ? -2.345 -2.630 1.732 1.00 85.25 72 HIS A O 1
ATOM 588 N N . GLY A 1 73 ? -0.450 -1.984 0.721 1.00 86.62 73 GLY A N 1
ATOM 589 C CA . GLY A 1 73 ? -0.568 -2.925 -0.379 1.00 86.62 73 GLY A CA 1
ATOM 590 C C . GLY A 1 73 ? -1.801 -2.663 -1.240 1.00 86.62 73 GLY A C 1
ATOM 591 O O . GLY A 1 73 ? -2.409 -3.614 -1.722 1.00 86.62 73 GLY A O 1
ATOM 592 N N . ARG A 1 74 ? -2.237 -1.400 -1.366 1.00 87.69 74 ARG A N 1
ATOM 593 C CA . ARG A 1 74 ? -3.501 -0.983 -2.006 1.00 87.69 74 ARG A CA 1
ATOM 594 C C . ARG A 1 74 ? -3.350 -0.387 -3.405 1.00 87.69 74 ARG A C 1
ATOM 596 O O . ARG A 1 74 ? -4.352 -0.000 -3.992 1.00 87.69 74 ARG A O 1
ATOM 603 N N . CYS A 1 75 ? -2.144 -0.334 -3.961 1.00 90.12 75 CYS A N 1
ATOM 604 C CA . CYS A 1 75 ? -1.968 0.125 -5.337 1.00 90.12 75 CYS A CA 1
ATOM 605 C C . CYS A 1 75 ? -2.527 -0.888 -6.346 1.00 90.12 75 CYS A C 1
ATOM 607 O O . CYS A 1 75 ? -2.559 -2.099 -6.095 1.00 90.12 75 CYS A O 1
ATOM 609 N N . TRP A 1 76 ? -2.941 -0.369 -7.499 1.00 88.44 76 TRP A N 1
ATOM 610 C CA . TRP A 1 76 ? -3.342 -1.153 -8.660 1.00 88.44 76 TRP A CA 1
ATOM 611 C C . TRP A 1 76 ? -2.101 -1.607 -9.421 1.00 88.44 76 TRP A C 1
ATOM 613 O O . TRP A 1 76 ? -1.547 -0.844 -10.202 1.00 88.44 76 TRP A O 1
ATOM 623 N N . THR A 1 77 ? -1.650 -2.831 -9.154 1.00 92.44 77 THR A N 1
ATOM 624 C CA . THR A 1 77 ? -0.637 -3.500 -9.979 1.00 92.44 77 THR A CA 1
ATOM 625 C C . THR A 1 77 ? -1.304 -4.459 -10.959 1.00 92.44 77 THR A C 1
ATOM 627 O O . THR A 1 77 ? -2.427 -4.905 -10.701 1.00 92.44 77 THR A O 1
ATOM 630 N N . ALA A 1 78 ? -0.621 -4.840 -12.039 1.00 91.75 78 ALA A N 1
ATOM 631 C CA . ALA A 1 78 ? -1.149 -5.789 -13.023 1.00 91.75 78 ALA A CA 1
ATOM 632 C C . ALA A 1 78 ? -1.572 -7.120 -12.372 1.00 91.75 78 ALA A C 1
ATOM 634 O O . ALA A 1 78 ? -2.647 -7.638 -12.662 1.00 91.75 78 ALA A O 1
ATOM 635 N N . ALA A 1 79 ? -0.815 -7.622 -11.386 1.00 91.12 79 ALA A N 1
ATOM 636 C CA . ALA A 1 79 ? -1.211 -8.816 -10.632 1.00 91.12 79 ALA A CA 1
ATOM 637 C C . ALA A 1 79 ? -2.507 -8.632 -9.822 1.00 91.12 79 ALA A C 1
ATOM 639 O O . ALA A 1 79 ? -3.234 -9.596 -9.585 1.00 91.12 79 ALA A O 1
ATOM 640 N N . ARG A 1 80 ? -2.800 -7.413 -9.351 1.00 92.06 80 ARG A N 1
ATOM 641 C CA . ARG A 1 80 ? -4.065 -7.110 -8.669 1.00 92.06 80 ARG A CA 1
ATOM 642 C C . ARG A 1 80 ? -5.203 -6.967 -9.672 1.00 92.06 80 ARG A C 1
ATOM 644 O O . ARG A 1 80 ? -6.271 -7.514 -9.429 1.00 92.06 80 ARG A O 1
ATOM 651 N N . LEU A 1 81 ? -4.975 -6.258 -10.775 1.00 93.38 81 LEU A N 1
ATOM 652 C CA . LEU A 1 81 ? -5.960 -6.083 -11.844 1.00 93.38 81 LEU A CA 1
ATOM 653 C C . LEU A 1 81 ? -6.403 -7.434 -12.409 1.00 93.38 81 LEU A C 1
ATOM 655 O O . LEU A 1 81 ? -7.603 -7.668 -12.522 1.00 93.38 81 LEU A O 1
ATOM 659 N N . GLN A 1 82 ? -5.463 -8.355 -12.633 1.00 92.81 82 GLN A N 1
ATOM 660 C CA . GLN A 1 82 ? -5.770 -9.713 -13.079 1.00 92.81 82 GLN A CA 1
ATOM 661 C C . GLN A 1 82 ? -6.655 -10.480 -12.084 1.00 92.81 82 GLN A C 1
ATOM 663 O O . GLN A 1 82 ? -7.596 -11.152 -12.488 1.00 92.81 82 GLN A O 1
ATOM 668 N N . LYS A 1 83 ? -6.422 -10.341 -10.771 1.00 90.81 83 LYS A N 1
ATOM 669 C CA . LYS A 1 83 ? -7.279 -10.962 -9.738 1.00 90.81 83 LYS A CA 1
ATOM 670 C C . LYS A 1 83 ? -8.710 -10.427 -9.720 1.00 90.81 83 LYS A C 1
ATOM 672 O O . LYS A 1 83 ? -9.589 -11.096 -9.194 1.00 90.81 83 LYS A O 1
ATOM 677 N N . HIS A 1 84 ? -8.917 -9.216 -10.225 1.00 92.50 84 HIS A N 1
ATOM 678 C CA . HIS A 1 84 ? -10.234 -8.606 -10.374 1.00 92.50 84 HIS A CA 1
ATOM 679 C C . HIS A 1 84 ? -10.792 -8.762 -11.794 1.00 92.50 84 HIS A C 1
ATOM 681 O O . HIS A 1 84 ? -11.789 -8.120 -12.101 1.00 92.50 84 HIS A O 1
ATOM 687 N N . GLU A 1 85 ? -10.151 -9.573 -12.646 1.00 92.94 85 GLU A N 1
ATOM 688 C CA . GLU A 1 85 ? -10.570 -9.816 -14.035 1.00 92.94 85 GLU A CA 1
ATOM 689 C C . GLU A 1 85 ? -10.628 -8.527 -14.878 1.00 92.94 85 GLU A C 1
ATOM 691 O O . GLU A 1 85 ? -11.347 -8.433 -15.867 1.00 92.94 85 GLU A O 1
ATOM 696 N N . LEU A 1 86 ? -9.852 -7.509 -14.486 1.00 93.06 86 LEU A N 1
ATOM 697 C CA . LEU A 1 86 ? -9.777 -6.220 -15.182 1.00 93.06 86 LEU A CA 1
ATOM 698 C C . LEU A 1 86 ? -8.681 -6.190 -16.255 1.00 93.06 86 LEU A C 1
ATOM 700 O O . LEU A 1 86 ? -8.637 -5.259 -17.055 1.00 93.06 86 LEU A O 1
ATOM 704 N N . GLN A 1 87 ? -7.768 -7.163 -16.244 1.00 92.06 87 GLN A N 1
ATOM 705 C CA . GLN A 1 87 ? -6.658 -7.260 -17.188 1.00 92.06 87 GLN A CA 1
ATOM 706 C C . GLN A 1 87 ? -6.215 -8.718 -17.354 1.00 92.06 87 GLN A C 1
ATOM 708 O O . GLN A 1 87 ? -6.077 -9.437 -16.367 1.00 92.06 87 GLN A O 1
ATOM 713 N N . ASP A 1 88 ? -5.928 -9.131 -18.590 1.00 89.44 88 ASP A N 1
ATOM 714 C CA . ASP A 1 88 ? -5.557 -10.521 -18.894 1.00 89.44 88 ASP A CA 1
ATOM 715 C C . ASP A 1 88 ? -4.116 -10.858 -18.486 1.00 89.44 88 ASP A C 1
ATOM 717 O O . ASP A 1 88 ? -3.823 -11.956 -18.007 1.00 89.44 88 ASP A O 1
ATOM 721 N N . SER A 1 89 ? -3.195 -9.903 -18.649 1.00 91.81 89 SER A N 1
ATOM 722 C CA . SER A 1 89 ? -1.778 -10.076 -18.333 1.00 91.81 89 SER A CA 1
ATOM 723 C C . SER A 1 89 ? -1.431 -9.527 -16.950 1.00 91.81 89 SER A C 1
ATOM 725 O O . SER A 1 89 ? -1.872 -8.450 -16.554 1.00 91.81 89 SER A O 1
ATOM 727 N N . ASN A 1 90 ? -0.574 -10.245 -16.229 1.00 92.38 90 ASN A N 1
ATOM 728 C CA . ASN A 1 90 ? -0.001 -9.792 -14.961 1.00 92.38 90 ASN A CA 1
ATOM 729 C C . ASN A 1 90 ? 1.460 -9.361 -15.087 1.00 92.38 90 ASN A C 1
ATOM 731 O O . ASN A 1 90 ? 2.105 -9.140 -14.069 1.00 92.38 90 ASN A O 1
ATOM 735 N N . LEU A 1 91 ? 1.994 -9.260 -16.303 1.00 95.19 91 LEU A N 1
ATOM 736 C CA . LEU A 1 91 ? 3.382 -8.880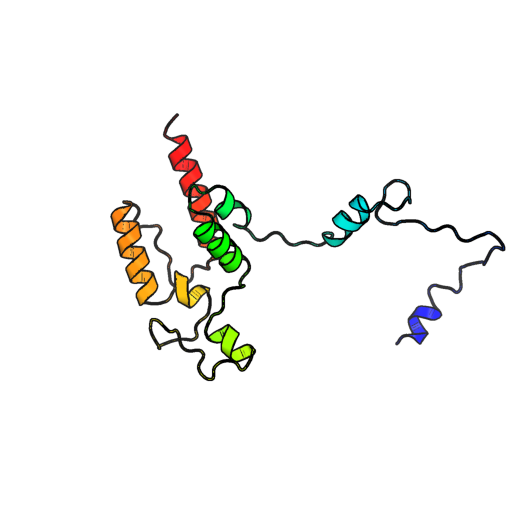 -16.528 1.00 95.19 91 LEU A CA 1
ATOM 737 C C . LEU A 1 91 ? 3.624 -7.425 -16.114 1.00 95.19 91 LEU A C 1
ATOM 739 O O . LEU A 1 91 ? 2.777 -6.557 -16.309 1.00 95.19 91 LEU A O 1
ATOM 743 N N . CYS A 1 92 ? 4.806 -7.171 -15.561 1.00 94.12 92 CYS A N 1
ATOM 744 C CA . CYS A 1 92 ? 5.266 -5.844 -15.174 1.00 94.12 92 CYS A CA 1
ATOM 745 C C . CYS A 1 92 ? 5.284 -4.885 -16.364 1.00 94.12 92 CYS A C 1
ATOM 747 O O . CYS A 1 92 ? 5.968 -5.140 -17.358 1.00 94.12 92 CYS A O 1
ATOM 749 N N . ALA A 1 93 ? 4.613 -3.741 -16.228 1.00 91.44 93 ALA A N 1
ATOM 750 C CA . ALA A 1 93 ? 4.539 -2.718 -17.267 1.00 91.44 93 ALA A CA 1
ATOM 751 C C . ALA A 1 93 ? 5.911 -2.114 -17.622 1.00 91.44 93 ALA A C 1
ATOM 753 O O . ALA A 1 93 ? 6.082 -1.561 -18.704 1.00 91.44 93 ALA A O 1
ATOM 754 N N . LEU A 1 94 ? 6.896 -2.221 -16.723 1.00 93.25 94 LEU A N 1
ATOM 755 C CA . LEU A 1 94 ? 8.229 -1.646 -16.913 1.00 93.25 94 LEU A CA 1
ATOM 756 C C . LEU A 1 94 ? 9.203 -2.602 -17.607 1.00 93.25 94 LEU A C 1
ATOM 758 O O . LEU A 1 94 ? 9.947 -2.181 -18.488 1.00 93.25 94 LEU A O 1
ATOM 762 N N . CYS A 1 95 ? 9.242 -3.875 -17.196 1.00 93.25 95 CYS A N 1
ATOM 763 C CA . CYS A 1 95 ? 10.217 -4.840 -17.723 1.00 93.25 95 CYS A CA 1
ATOM 764 C C . CYS A 1 95 ? 9.608 -5.946 -18.585 1.00 93.25 95 CYS A C 1
ATOM 766 O O . CYS A 1 95 ? 10.355 -6.593 -19.313 1.00 93.25 95 CYS A O 1
ATOM 768 N N . SER A 1 96 ? 8.296 -6.191 -18.490 1.00 94.06 96 SER A N 1
ATOM 769 C CA . SER A 1 96 ? 7.577 -7.272 -19.183 1.00 94.06 96 SER A CA 1
ATOM 770 C C . SER A 1 96 ? 8.157 -8.686 -18.978 1.00 94.06 96 SER A C 1
ATOM 772 O O . SER A 1 96 ? 7.905 -9.572 -19.785 1.00 94.06 96 SER A O 1
ATOM 774 N N . GLN A 1 97 ? 8.938 -8.911 -17.915 1.00 91.12 97 GLN A N 1
ATOM 775 C CA . GLN A 1 97 ? 9.652 -10.176 -17.663 1.00 91.12 97 GLN A CA 1
ATOM 776 C C . GLN A 1 97 ? 9.034 -11.021 -16.545 1.00 91.12 97 GLN A C 1
ATOM 778 O O . GLN A 1 97 ? 9.064 -12.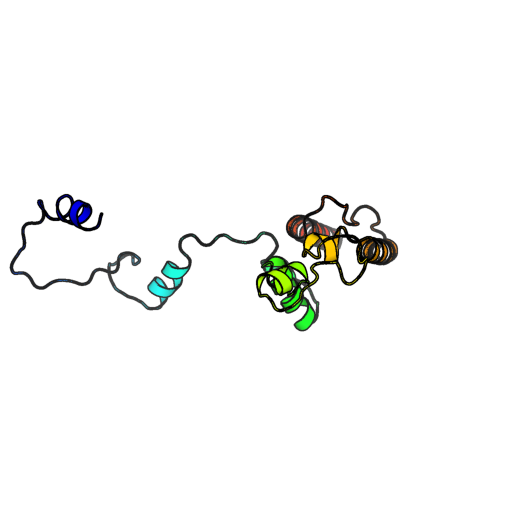245 -16.610 1.00 91.12 97 GLN A O 1
ATOM 783 N N . GLU A 1 98 ? 8.483 -10.381 -15.514 1.00 92.12 98 GLU A N 1
ATOM 784 C CA . GLU A 1 98 ? 7.924 -11.047 -14.334 1.00 92.12 98 GLU A CA 1
ATOM 785 C C . GLU A 1 98 ? 6.554 -10.463 -13.974 1.00 92.12 98 GLU A C 1
ATOM 787 O O . GLU A 1 98 ? 6.155 -9.410 -14.477 1.00 92.12 98 GLU A O 1
ATOM 792 N N . CYS A 1 99 ? 5.842 -11.143 -13.073 1.00 92.06 99 CYS A N 1
ATOM 793 C CA . CYS A 1 99 ? 4.554 -10.706 -12.546 1.00 92.06 99 CYS A CA 1
ATOM 794 C C . CYS A 1 99 ? 4.670 -9.390 -11.747 1.00 92.06 99 CYS A C 1
ATOM 796 O O . CYS A 1 99 ? 5.514 -9.245 -10.857 1.00 92.06 99 CYS A O 1
ATOM 798 N N . GLU A 1 100 ? 3.783 -8.433 -12.019 1.00 92.69 100 GLU A N 1
ATOM 799 C CA . GLU A 1 100 ? 3.750 -7.117 -11.390 1.00 92.69 100 GLU A CA 1
ATOM 800 C C . GLU A 1 100 ? 3.127 -7.160 -9.992 1.00 92.69 100 GLU A C 1
ATOM 802 O O . GLU A 1 100 ? 1.945 -6.872 -9.764 1.00 92.69 100 GLU A O 1
ATOM 807 N N . HIS A 1 101 ? 3.956 -7.493 -9.015 1.00 91.06 101 HIS A N 1
ATOM 808 C CA . HIS A 1 101 ? 3.674 -7.229 -7.609 1.00 91.06 101 HIS A CA 1
ATOM 809 C C . HIS A 1 101 ? 4.284 -5.895 -7.181 1.00 91.06 101 HIS A C 1
ATOM 811 O O . HIS A 1 101 ? 5.195 -5.390 -7.826 1.00 91.06 101 HIS A O 1
ATOM 817 N N . LEU A 1 102 ? 3.813 -5.335 -6.066 1.00 90.38 102 LEU A N 1
ATOM 818 C CA . LEU A 1 102 ? 4.351 -4.088 -5.519 1.00 90.38 102 LEU A CA 1
ATOM 819 C C . LEU A 1 102 ? 5.864 -4.167 -5.266 1.00 90.38 102 LEU A C 1
ATOM 821 O O . LEU A 1 102 ? 6.602 -3.283 -5.691 1.00 90.38 102 LEU A O 1
ATOM 825 N N . ASP A 1 103 ? 6.336 -5.249 -4.643 1.00 88.12 103 ASP A N 1
ATOM 826 C CA . ASP A 1 103 ? 7.770 -5.445 -4.406 1.00 88.12 103 ASP A CA 1
ATOM 827 C C . ASP A 1 103 ? 8.553 -5.512 -5.730 1.00 88.12 103 ASP A C 1
ATOM 829 O O . ASP A 1 103 ? 9.600 -4.880 -5.858 1.00 88.12 103 ASP A O 1
ATOM 833 N N . HIS A 1 104 ? 8.015 -6.188 -6.754 1.00 90.38 104 HIS A N 1
ATOM 834 C CA . HIS A 1 104 ? 8.646 -6.202 -8.071 1.00 90.38 104 HIS A CA 1
ATOM 835 C C . HIS A 1 104 ? 8.670 -4.807 -8.693 1.00 90.38 104 HIS A C 1
ATOM 837 O O . HIS A 1 104 ? 9.738 -4.292 -9.009 1.00 90.38 104 HIS A O 1
ATOM 843 N N . LEU A 1 105 ? 7.517 -4.154 -8.802 1.00 91.50 105 LEU A N 1
ATOM 844 C CA . LEU A 1 105 ? 7.377 -2.861 -9.459 1.00 91.50 105 LEU A CA 1
ATOM 845 C C . LEU A 1 105 ? 8.292 -1.785 -8.856 1.00 91.50 105 LEU A C 1
ATOM 847 O O . LEU A 1 105 ? 8.856 -0.995 -9.605 1.00 91.50 105 LEU A O 1
ATOM 851 N N . PHE A 1 106 ? 8.478 -1.752 -7.535 1.00 88.50 106 PHE A N 1
ATOM 852 C CA . PHE A 1 106 ? 9.243 -0.684 -6.880 1.00 88.50 106 PHE A CA 1
ATOM 853 C C . PHE A 1 106 ? 10.674 -1.061 -6.491 1.00 88.50 106 PHE A C 1
ATOM 855 O O . PHE A 1 106 ? 11.502 -0.158 -6.376 1.00 88.50 106 PHE A O 1
ATOM 862 N N . MET A 1 107 ? 10.979 -2.346 -6.284 1.00 85.38 107 MET A N 1
ATOM 863 C CA . MET A 1 107 ? 12.240 -2.773 -5.658 1.00 85.38 107 MET A CA 1
ATOM 864 C C . MET A 1 107 ? 13.053 -3.690 -6.561 1.00 85.38 107 MET A C 1
ATOM 866 O O . MET A 1 107 ? 14.225 -3.417 -6.812 1.00 85.38 107 MET A O 1
ATOM 870 N N . SER A 1 108 ? 12.451 -4.772 -7.066 1.00 87.69 108 SER A N 1
ATOM 871 C CA . SER A 1 108 ? 13.208 -5.800 -7.788 1.00 87.69 108 SER A CA 1
ATOM 872 C C . SER A 1 108 ? 13.192 -5.647 -9.309 1.00 87.69 108 SER A C 1
ATOM 874 O O . SER A 1 108 ? 14.074 -6.206 -9.960 1.00 87.69 108 SER A O 1
ATOM 876 N N . CYS A 1 109 ? 12.287 -4.856 -9.892 1.00 92.19 109 CYS A N 1
ATOM 877 C CA . CYS A 1 109 ? 12.241 -4.613 -11.333 1.00 92.19 109 CYS A CA 1
ATOM 878 C C . CYS A 1 109 ? 13.554 -3.990 -11.822 1.00 92.19 109 CYS A C 1
ATOM 880 O O . CYS A 1 109 ? 14.054 -3.027 -11.241 1.00 92.19 109 CYS A O 1
ATOM 882 N N . VAL A 1 110 ? 14.095 -4.509 -12.930 1.00 91.75 110 VAL A N 1
ATOM 883 C CA . VAL A 1 110 ? 15.354 -4.038 -13.537 1.00 91.75 110 VAL A CA 1
ATOM 884 C C . VAL A 1 110 ? 15.335 -2.523 -13.766 1.00 91.75 110 VAL A C 1
ATOM 886 O O . VAL A 1 110 ? 16.303 -1.840 -13.443 1.00 91.75 110 VAL A O 1
ATOM 889 N N . TYR A 1 111 ? 14.212 -1.996 -14.259 1.00 92.62 111 TYR A N 1
ATOM 890 C CA . TYR A 1 111 ? 14.036 -0.566 -14.503 1.00 92.62 111 TYR A CA 1
ATOM 891 C C . TYR A 1 111 ? 14.026 0.248 -13.201 1.00 92.62 111 TYR A C 1
ATOM 893 O O . TYR A 1 111 ? 14.711 1.263 -13.082 1.00 92.62 111 TYR A O 1
ATOM 901 N N . SER A 1 112 ? 13.296 -0.217 -12.189 1.00 91.25 112 SER A N 1
ATOM 902 C CA . SER A 1 112 ? 13.190 0.471 -10.899 1.00 91.25 112 SER A CA 1
ATOM 903 C C . SER A 1 112 ? 14.512 0.475 -10.136 1.00 91.25 112 SER A C 1
ATOM 905 O O . SER A 1 112 ? 14.872 1.495 -9.550 1.00 91.25 112 SER A O 1
ATOM 907 N N . ARG A 1 113 ? 15.292 -0.611 -10.204 1.00 88.69 113 ARG A N 1
ATOM 908 C CA . ARG A 1 113 ? 16.648 -0.659 -9.631 1.00 88.69 113 ARG A CA 1
ATOM 909 C C . ARG A 1 113 ? 17.574 0.379 -10.258 1.00 88.69 113 ARG A C 1
ATOM 911 O O . ARG A 1 113 ? 18.325 1.031 -9.540 1.00 88.69 113 ARG A O 1
ATOM 918 N N . GLU A 1 114 ? 17.496 0.565 -11.572 1.00 90.12 114 GLU A N 1
ATOM 919 C CA . GLU A 1 114 ? 18.282 1.581 -12.277 1.00 90.12 114 GLU A CA 1
ATOM 920 C C . GLU A 1 114 ? 17.902 3.004 -11.829 1.00 90.12 114 GLU A C 1
ATOM 922 O O . GLU A 1 114 ? 18.772 3.857 -11.631 1.00 90.12 114 GLU A O 1
ATOM 927 N N . ILE A 1 115 ? 16.607 3.265 -11.608 1.00 89.50 115 ILE A N 1
ATOM 928 C CA . ILE A 1 115 ? 16.144 4.538 -11.034 1.00 89.50 115 ILE A CA 1
ATOM 929 C C . ILE A 1 115 ? 16.713 4.729 -9.631 1.00 89.50 115 ILE A C 1
ATOM 931 O O . ILE A 1 115 ? 17.292 5.781 -9.350 1.00 89.50 115 ILE A O 1
ATOM 935 N N . TRP A 1 116 ? 16.585 3.724 -8.761 1.00 86.12 116 TRP A N 1
ATOM 936 C CA . TRP A 1 116 ? 17.128 3.796 -7.408 1.00 86.12 116 TRP A CA 1
ATOM 937 C C . TRP A 1 116 ? 18.628 4.054 -7.424 1.00 86.12 116 TRP A C 1
ATOM 939 O O . TRP A 1 116 ? 19.083 4.971 -6.751 1.00 86.12 116 TRP A O 1
ATOM 949 N N . PHE A 1 117 ? 19.393 3.344 -8.249 1.00 85.62 117 PHE A N 1
ATOM 950 C CA . PHE A 1 117 ? 20.829 3.571 -8.375 1.00 85.62 117 PHE A CA 1
ATOM 951 C C . PHE A 1 117 ? 21.158 5.031 -8.732 1.00 85.62 117 PHE A C 1
ATOM 953 O O . PHE A 1 117 ? 22.011 5.654 -8.093 1.00 85.62 117 PHE A O 1
ATOM 960 N N . LYS A 1 118 ? 20.433 5.623 -9.690 1.00 86.94 118 LYS A N 1
ATOM 961 C CA . LYS A 1 118 ? 20.606 7.035 -10.078 1.00 86.94 118 LYS A CA 1
ATOM 962 C C . LYS A 1 118 ? 20.262 8.004 -8.946 1.00 86.94 118 LYS A C 1
ATOM 964 O O . LYS A 1 118 ? 21.020 8.947 -8.704 1.00 86.94 118 LYS A O 1
ATOM 969 N N . VAL A 1 119 ? 19.150 7.775 -8.248 1.00 83.75 119 VAL A N 1
ATOM 970 C CA . VAL A 1 119 ? 18.709 8.608 -7.116 1.00 83.75 119 VAL A CA 1
ATOM 971 C C . VAL A 1 119 ? 19.710 8.524 -5.961 1.00 83.75 119 VAL A C 1
ATOM 973 O O . VAL A 1 119 ? 20.165 9.553 -5.464 1.00 83.75 119 VAL A O 1
ATOM 976 N N . MET A 1 120 ? 20.127 7.316 -5.590 1.00 80.44 120 MET A N 1
ATOM 977 C CA . MET A 1 120 ? 21.052 7.078 -4.481 1.00 80.44 120 MET A CA 1
ATOM 978 C C . MET A 1 120 ? 22.448 7.632 -4.767 1.00 80.44 120 MET A C 1
ATOM 980 O O . MET A 1 120 ? 23.066 8.238 -3.890 1.00 80.44 120 MET A O 1
ATOM 984 N N . ARG A 1 121 ? 22.923 7.525 -6.017 1.00 81.06 121 ARG A N 1
ATOM 985 C CA . ARG A 1 121 ? 24.169 8.172 -6.456 1.00 81.06 121 ARG A CA 1
ATOM 986 C C . ARG A 1 121 ? 24.101 9.691 -6.306 1.00 81.06 121 ARG A C 1
ATOM 988 O O . ARG A 1 121 ? 25.093 10.312 -5.939 1.00 81.06 121 ARG A O 1
ATOM 995 N N . ARG A 1 122 ? 22.939 10.300 -6.566 1.00 80.69 122 ARG A N 1
ATOM 996 C CA . ARG A 1 122 ? 22.738 11.748 -6.403 1.00 80.69 122 ARG A CA 1
ATOM 997 C C . ARG A 1 122 ? 22.712 12.186 -4.935 1.00 80.69 122 ARG A C 1
ATOM 999 O O . ARG A 1 122 ? 23.003 13.353 -4.667 1.00 80.69 122 ARG A O 1
ATOM 1006 N N . TRP A 1 123 ? 22.344 11.276 -4.036 1.00 69.69 123 TRP A N 1
ATOM 1007 C CA . TRP A 1 123 ? 22.224 11.481 -2.589 1.00 69.69 123 TRP A CA 1
ATOM 1008 C C . TRP A 1 123 ? 23.449 10.978 -1.806 1.00 69.69 123 TRP A C 1
ATOM 1010 O O . TRP A 1 123 ? 23.413 10.932 -0.584 1.00 69.69 123 TRP A O 1
ATOM 1020 N N . SER A 1 124 ? 24.538 10.607 -2.492 1.00 72.38 124 SER A N 1
ATOM 1021 C CA . SER A 1 124 ? 25.799 10.165 -1.874 1.00 72.38 124 SER A CA 1
ATOM 1022 C C . SER A 1 124 ? 25.674 8.941 -0.952 1.00 72.38 124 SER A C 1
ATOM 1024 O O . SER A 1 124 ? 26.554 8.708 -0.128 1.00 72.38 124 SER A O 1
ATOM 1026 N N . SER A 1 125 ? 24.619 8.130 -1.103 1.00 63.75 125 SER A N 1
ATOM 1027 C CA . SER A 1 125 ? 24.375 6.937 -0.277 1.00 63.75 125 SER A CA 1
ATOM 1028 C C . SER A 1 125 ? 24.137 5.690 -1.145 1.00 63.75 125 SER A C 1
ATOM 1030 O O . SER A 1 125 ? 23.019 5.195 -1.262 1.00 63.75 125 SER A O 1
ATOM 1032 N N . PRO A 1 126 ? 25.174 5.160 -1.819 1.00 61.25 126 PRO A N 1
ATOM 1033 C CA . PRO A 1 126 ? 25.024 4.053 -2.768 1.00 61.25 126 PRO A CA 1
ATOM 1034 C C . PRO A 1 126 ? 24.650 2.710 -2.113 1.00 61.25 126 PRO A C 1
ATOM 1036 O O . PRO A 1 126 ? 24.055 1.862 -2.772 1.00 61.25 126 PRO A O 1
ATOM 1039 N N . ASN A 1 127 ? 24.939 2.521 -0.821 1.00 62.78 127 ASN A N 1
ATOM 1040 C CA . ASN A 1 127 ? 24.746 1.246 -0.108 1.00 62.78 127 ASN A CA 1
ATOM 1041 C C . ASN A 1 127 ? 23.300 0.968 0.335 1.00 62.78 127 ASN A C 1
ATOM 1043 O O . ASN A 1 127 ? 23.034 -0.054 0.957 1.00 62.78 127 ASN A O 1
ATOM 1047 N N . MET A 1 128 ? 22.373 1.876 0.046 1.00 62.81 128 MET A N 1
ATOM 1048 C CA . MET A 1 128 ? 20.983 1.805 0.505 1.00 62.81 128 MET A CA 1
ATOM 1049 C C . MET A 1 128 ? 20.0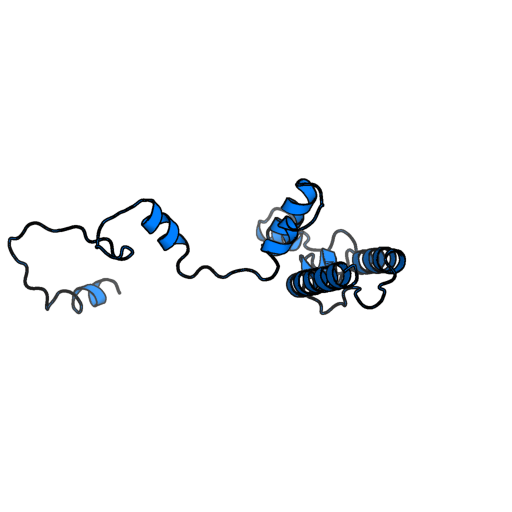03 1.588 -0.665 1.00 62.81 128 MET A C 1
ATOM 1051 O O . MET A 1 128 ? 18.787 1.678 -0.505 1.00 62.81 128 MET A O 1
ATOM 1055 N N . ALA A 1 129 ? 20.529 1.264 -1.853 1.00 63.88 129 ALA A N 1
ATOM 1056 C CA . ALA A 1 129 ? 19.711 0.820 -2.973 1.00 63.88 129 ALA A CA 1
ATOM 1057 C C . ALA A 1 129 ? 19.055 -0.541 -2.656 1.00 63.88 129 ALA A C 1
ATOM 1059 O O . ALA A 1 129 ? 19.736 -1.446 -2.168 1.00 63.88 129 ALA A O 1
ATOM 1060 N N . PRO A 1 130 ? 17.754 -0.705 -2.946 1.00 66.44 130 PRO A N 1
ATOM 1061 C CA . PRO A 1 130 ? 17.048 -1.949 -2.690 1.00 66.44 130 PRO A CA 1
ATOM 1062 C C . PRO A 1 130 ? 17.610 -3.102 -3.522 1.00 66.44 130 PRO A C 1
ATOM 1064 O O . PRO A 1 130 ? 17.827 -2.986 -4.732 1.00 66.44 130 PRO A O 1
ATOM 1067 N N . THR A 1 131 ? 17.816 -4.236 -2.865 1.00 64.81 131 THR A N 1
ATOM 1068 C CA . THR A 1 131 ? 18.169 -5.505 -3.505 1.00 64.81 131 THR A CA 1
ATOM 1069 C C . THR A 1 131 ? 16.922 -6.303 -3.880 1.00 64.81 131 THR A C 1
ATOM 1071 O O . THR A 1 131 ? 15.813 -6.021 -3.430 1.00 64.81 131 THR A O 1
ATOM 1074 N N . SER A 1 132 ? 17.085 -7.345 -4.702 1.00 59.22 132 SER A N 1
ATOM 1075 C CA . SER A 1 132 ? 15.972 -8.185 -5.174 1.00 59.22 132 SER A CA 1
ATOM 1076 C C . SER A 1 132 ? 15.177 -8.882 -4.062 1.00 59.22 132 SER A C 1
ATOM 1078 O O . SER A 1 132 ? 14.047 -9.296 -4.305 1.00 59.22 132 SER A O 1
ATOM 1080 N N . HIS A 1 133 ? 15.747 -9.003 -2.860 1.00 57.53 133 HIS A N 1
ATOM 1081 C CA . HIS A 1 133 ? 15.119 -9.626 -1.692 1.00 57.53 133 HIS A CA 1
ATOM 1082 C C . HIS A 1 133 ? 14.500 -8.610 -0.721 1.00 57.53 133 HIS A C 1
ATOM 1084 O O . HIS A 1 133 ? 13.893 -9.007 0.281 1.00 57.53 133 HIS A O 1
ATOM 1090 N N . ASP A 1 134 ? 14.643 -7.310 -0.987 1.00 62.31 134 ASP A N 1
ATOM 1091 C CA . ASP A 1 134 ? 14.086 -6.282 -0.122 1.00 62.31 134 ASP A CA 1
ATOM 1092 C C . ASP A 1 134 ? 12.587 -6.132 -0.351 1.00 62.31 134 ASP A C 1
ATOM 1094 O O . ASP A 1 134 ? 12.107 -5.842 -1.445 1.00 62.31 134 ASP A O 1
ATOM 1098 N N . ARG A 1 135 ? 11.837 -6.301 0.737 1.00 65.62 135 ARG A N 1
ATOM 1099 C CA . ARG A 1 135 ? 10.413 -5.980 0.779 1.00 65.62 135 ARG A CA 1
ATOM 1100 C C . ARG A 1 135 ? 10.238 -4.489 1.003 1.00 65.62 135 ARG A C 1
ATOM 1102 O O . ARG A 1 135 ? 10.930 -3.908 1.845 1.00 65.62 135 ARG A O 1
ATOM 1109 N N . LEU A 1 136 ? 9.240 -3.903 0.348 1.00 66.50 136 LEU A N 1
ATOM 1110 C CA . LEU A 1 136 ? 8.878 -2.488 0.490 1.00 66.50 136 LEU A CA 1
ATOM 1111 C C . LEU A 1 136 ? 8.778 -2.028 1.953 1.00 66.50 136 LEU A C 1
ATOM 1113 O O . LEU A 1 136 ? 9.248 -0.948 2.308 1.00 66.50 136 LEU A O 1
ATOM 1117 N N . LEU A 1 137 ? 8.227 -2.880 2.822 1.00 61.84 137 LEU A N 1
ATOM 1118 C CA . LEU A 1 137 ? 8.066 -2.599 4.251 1.00 61.84 137 LEU A CA 1
ATOM 1119 C C . LEU A 1 137 ? 9.400 -2.457 5.003 1.00 61.84 137 LEU A C 1
ATOM 1121 O O . LEU A 1 137 ? 9.485 -1.671 5.945 1.00 61.84 137 LEU A O 1
ATOM 1125 N N . ARG A 1 138 ? 10.446 -3.196 4.605 1.00 62.28 138 ARG A N 1
ATOM 1126 C CA . ARG A 1 138 ? 11.761 -3.121 5.264 1.00 62.28 138 ARG A CA 1
ATOM 1127 C C . ARG A 1 138 ? 12.480 -1.837 4.881 1.00 62.28 138 ARG A C 1
ATOM 1129 O O . ARG A 1 138 ? 13.004 -1.166 5.760 1.00 62.28 138 ARG A O 1
ATOM 1136 N N . LEU A 1 139 ? 12.432 -1.452 3.606 1.00 64.44 139 LEU A N 1
ATOM 1137 C CA . LEU A 1 139 ? 13.148 -0.265 3.147 1.00 64.44 139 LEU A CA 1
ATOM 1138 C C . LEU A 1 139 ? 12.558 1.024 3.726 1.00 64.44 139 LEU A C 1
ATOM 1140 O O . LEU A 1 139 ? 13.309 1.888 4.158 1.00 64.44 139 LEU A O 1
ATOM 1144 N N . VAL A 1 140 ? 11.228 1.143 3.824 1.00 63.81 140 VAL A N 1
ATOM 1145 C CA . VAL A 1 140 ? 10.603 2.322 4.456 1.00 63.81 140 VAL A CA 1
ATOM 1146 C C . VAL A 1 140 ? 11.005 2.445 5.929 1.00 63.81 140 VAL A C 1
ATOM 1148 O O . VAL A 1 140 ? 11.299 3.550 6.385 1.00 63.81 140 VAL A O 1
ATOM 1151 N N . ALA A 1 141 ? 11.095 1.324 6.651 1.00 58.50 141 ALA A N 1
ATOM 1152 C CA . ALA A 1 141 ? 11.574 1.314 8.031 1.00 58.50 141 ALA A CA 1
ATOM 1153 C C . ALA A 1 141 ? 13.053 1.741 8.134 1.00 58.50 141 ALA A C 1
ATOM 1155 O O . ALA A 1 141 ? 13.393 2.565 8.983 1.00 58.50 141 ALA A O 1
ATOM 1156 N N . THR A 1 142 ? 13.921 1.250 7.244 1.00 59.50 142 THR A N 1
ATOM 1157 C CA . THR A 1 142 ? 15.354 1.594 7.230 1.00 59.50 142 THR A CA 1
ATOM 1158 C C . THR A 1 142 ? 15.603 3.047 6.802 1.00 59.50 142 THR A C 1
ATOM 1160 O O . THR A 1 142 ? 16.387 3.751 7.436 1.00 59.50 142 THR A O 1
ATOM 1163 N N . CYS A 1 143 ? 14.888 3.552 5.791 1.00 56.84 143 CYS A N 1
ATOM 1164 C CA . CYS A 1 143 ? 14.982 4.947 5.347 1.00 56.84 143 CYS A CA 1
ATOM 1165 C C . CYS A 1 143 ? 14.508 5.936 6.419 1.00 56.84 143 CYS A C 1
ATOM 1167 O O . CYS A 1 143 ? 15.090 7.009 6.583 1.00 56.84 143 CYS A O 1
ATOM 1169 N N . ALA A 1 144 ? 13.454 5.588 7.161 1.00 56.31 144 ALA A N 1
ATOM 1170 C CA . ALA A 1 144 ? 12.962 6.423 8.251 1.00 56.31 144 ALA A CA 1
ATOM 1171 C C . ALA A 1 144 ? 13.946 6.502 9.427 1.00 56.31 144 ALA A C 1
ATOM 1173 O O . ALA A 1 144 ? 14.032 7.543 10.076 1.00 56.31 144 ALA A O 1
ATOM 1174 N N . GLN A 1 145 ? 14.706 5.433 9.671 1.00 52.66 145 GLN A N 1
ATOM 1175 C CA . GLN A 1 145 ? 15.772 5.407 10.674 1.00 52.66 145 GLN A CA 1
ATOM 1176 C C . GLN A 1 145 ? 16.991 6.229 10.235 1.00 52.66 145 GLN A C 1
ATOM 1178 O O . GLN A 1 145 ? 17.511 6.998 11.039 1.00 52.66 145 GLN A O 1
ATOM 1183 N N . ALA A 1 146 ? 17.393 6.143 8.962 1.00 53.25 146 ALA A N 1
ATOM 1184 C CA . ALA A 1 146 ? 18.517 6.914 8.420 1.00 53.25 146 ALA A CA 1
ATOM 1185 C C . ALA A 1 146 ? 18.283 8.436 8.501 1.00 53.25 146 ALA A C 1
ATOM 1187 O O . ALA A 1 146 ? 19.176 9.185 8.890 1.00 53.25 146 ALA A O 1
ATOM 1188 N N . ARG A 1 147 ? 17.050 8.899 8.249 1.00 49.59 147 ARG A N 1
ATOM 1189 C CA . ARG A 1 147 ? 16.695 10.325 8.362 1.00 49.59 147 ARG A CA 1
ATOM 1190 C C . ARG A 1 147 ? 16.741 10.847 9.806 1.00 49.59 147 ARG A C 1
ATOM 1192 O O . ARG A 1 147 ? 17.055 12.008 10.023 1.00 49.59 147 ARG A O 1
ATOM 1199 N N . CYS A 1 148 ? 16.498 9.980 10.793 1.00 45.50 148 CYS A N 1
ATOM 1200 C CA . CYS A 1 148 ? 16.680 10.311 12.209 1.00 45.50 148 CYS A CA 1
ATOM 1201 C C . CYS A 1 148 ? 18.159 10.479 12.601 1.00 45.50 148 CYS A C 1
ATOM 1203 O O . CYS A 1 148 ? 18.437 11.156 13.585 1.00 45.50 148 CYS A O 1
ATOM 1205 N N . GLN A 1 149 ? 19.096 9.864 11.871 1.00 42.12 149 GLN A N 1
ATOM 1206 C CA . GLN A 1 149 ? 20.532 9.987 12.142 1.00 42.12 149 GLN A CA 1
ATOM 1207 C C . GLN A 1 149 ? 21.126 11.255 11.520 1.00 42.12 149 GLN A C 1
ATOM 1209 O O . GLN A 1 149 ? 21.951 11.901 12.158 1.00 42.12 149 GLN A O 1
ATOM 1214 N N . GLU A 1 150 ? 20.660 11.665 10.337 1.00 43.47 150 GLU A N 1
ATOM 1215 C CA . GLU A 1 150 ? 21.076 12.934 9.719 1.00 43.47 150 GLU A CA 1
ATOM 1216 C C . GLU A 1 150 ? 20.586 14.150 10.524 1.00 43.47 150 GLU A C 1
ATOM 1218 O O . GLU A 1 150 ? 21.356 15.080 10.755 1.00 43.47 150 GLU A O 1
ATOM 1223 N N . ASP A 1 151 ? 19.356 14.114 11.050 1.00 37.84 151 ASP A N 1
ATOM 1224 C CA . ASP A 1 151 ? 18.830 15.171 11.930 1.00 37.84 151 ASP A CA 1
ATOM 1225 C C . ASP A 1 151 ? 19.528 15.204 13.316 1.00 37.84 151 ASP A C 1
ATOM 1227 O O . ASP A 1 151 ? 19.441 16.206 14.025 1.00 37.84 151 ASP A O 1
ATOM 1231 N N . ALA A 1 152 ? 20.245 14.139 13.705 1.00 35.62 152 ALA A N 1
ATOM 1232 C CA . ALA A 1 152 ? 21.004 14.048 14.959 1.00 35.62 152 ALA A CA 1
ATOM 1233 C C . ALA A 1 152 ? 22.488 14.448 14.824 1.00 35.62 152 ALA A C 1
ATOM 1235 O O . ALA A 1 152 ? 23.172 14.557 15.836 1.00 35.62 152 ALA A O 1
ATOM 1236 N N . GLN A 1 153 ? 22.991 14.675 13.604 1.00 38.22 153 GLN A N 1
ATOM 1237 C CA . GLN A 1 153 ? 24.347 15.194 13.356 1.00 38.22 153 GLN A CA 1
ATOM 1238 C C . GLN A 1 153 ? 24.376 16.707 13.074 1.00 38.22 153 GLN A C 1
ATOM 1240 O O . GLN A 1 153 ? 25.436 17.264 12.795 1.00 38.22 153 GLN A O 1
ATOM 1245 N N . VAL A 1 154 ? 23.219 17.373 13.145 1.00 41.97 154 VAL A N 1
ATOM 1246 C CA . VAL A 1 154 ? 23.075 18.834 12.995 1.00 41.97 154 VAL A CA 1
ATOM 1247 C C . VAL A 1 154 ? 22.843 19.527 14.356 1.00 41.97 154 VAL A C 1
ATOM 1249 O O . VAL A 1 154 ? 22.562 20.723 14.403 1.00 41.97 154 VAL A O 1
ATOM 1252 N N . PHE A 1 155 ? 23.028 18.809 15.470 1.00 36.28 155 PHE A N 1
ATOM 1253 C CA . PHE A 1 155 ? 23.086 19.367 16.827 1.00 36.28 155 PHE A CA 1
ATOM 1254 C C . PHE A 1 155 ? 24.383 18.973 17.531 1.00 36.28 155 PHE A C 1
ATOM 1256 O O . PHE A 1 155 ? 24.771 17.789 17.421 1.00 36.28 155 PHE A O 1
#

Organism: NCBI:txid191504